Protein AF-A9WS58-F1 (afdb_monomer_lite)

pLDDT: mean 88.74, std 14.17, range [38.25, 97.88]

InterPro domains:
  IPR024266 Domain of unknown function DUF3806 [PF12713] (41-75)

Structure (mmCIF, N/CA/C/O backbone):
data_AF-A9WS58-F1
#
_entry.id   AF-A9WS58-F1
#
loop_
_atom_site.group_PDB
_atom_site.id
_atom_site.type_symbol
_atom_site.label_atom_id
_atom_site.label_alt_id
_atom_site.label_comp_id
_atom_site.label_asym_id
_atom_site.label_entity_id
_atom_site.label_seq_id
_atom_site.pdbx_PDB_ins_code
_atom_site.Cartn_x
_atom_site.Cartn_y
_atom_site.Cartn_z
_atom_site.occupancy
_atom_site.B_iso_or_equiv
_atom_site.auth_seq_id
_atom_site.auth_comp_id
_atom_site.auth_asym_id
_atom_site.auth_atom_id
_atom_site.pdbx_PDB_model_num
ATOM 1 N N . MET A 1 1 ? 3.016 -21.883 -22.425 1.00 46.44 1 MET A N 1
ATOM 2 C CA . MET A 1 1 ? 4.199 -21.088 -22.039 1.00 46.44 1 MET A CA 1
ATOM 3 C C . MET A 1 1 ? 3.720 -19.656 -21.858 1.00 46.44 1 MET A C 1
ATOM 5 O O . MET A 1 1 ? 3.265 -19.081 -22.838 1.00 46.44 1 MET A O 1
ATOM 9 N N . GLN A 1 2 ? 3.665 -19.138 -20.627 1.00 62.22 2 GLN A N 1
ATOM 10 C CA . GLN A 1 2 ? 3.343 -17.723 -20.397 1.00 62.22 2 GLN A CA 1
ATOM 11 C C . GLN A 1 2 ? 4.588 -16.891 -20.715 1.00 62.22 2 GLN A C 1
ATOM 13 O O . GLN A 1 2 ? 5.661 -17.184 -20.195 1.00 62.22 2 GLN A O 1
ATOM 18 N N . ASN A 1 3 ? 4.447 -15.882 -21.573 1.00 60.12 3 ASN A N 1
ATOM 19 C CA . ASN A 1 3 ? 5.483 -14.871 -21.761 1.00 60.12 3 ASN A CA 1
ATOM 20 C C . ASN A 1 3 ? 5.362 -13.863 -20.620 1.00 60.12 3 ASN A C 1
ATOM 22 O O . ASN A 1 3 ? 4.425 -13.070 -20.594 1.00 60.12 3 ASN A O 1
ATOM 26 N N . VAL A 1 4 ? 6.300 -13.920 -19.678 1.00 75.44 4 VAL A N 1
ATOM 27 C CA . VAL A 1 4 ? 6.481 -12.878 -18.668 1.00 75.44 4 VAL A CA 1
ATOM 28 C C . VAL A 1 4 ? 7.427 -11.846 -19.270 1.00 75.44 4 VAL A C 1
ATOM 30 O O . VAL A 1 4 ? 8.605 -12.127 -19.481 1.00 75.44 4 VAL A O 1
ATOM 33 N N . THR A 1 5 ? 6.895 -10.680 -19.618 1.00 81.06 5 THR A N 1
ATOM 34 C CA . THR A 1 5 ? 7.678 -9.530 -20.083 1.00 81.06 5 THR A CA 1
ATOM 35 C C . THR A 1 5 ? 7.801 -8.516 -18.957 1.00 81.06 5 THR A C 1
ATOM 37 O O . THR A 1 5 ? 6.902 -8.416 -18.123 1.00 81.06 5 THR A O 1
ATOM 40 N N . ALA A 1 6 ? 8.895 -7.751 -18.943 1.00 85.81 6 ALA A N 1
ATOM 41 C CA . ALA A 1 6 ? 9.021 -6.614 -18.038 1.00 85.81 6 ALA A CA 1
AT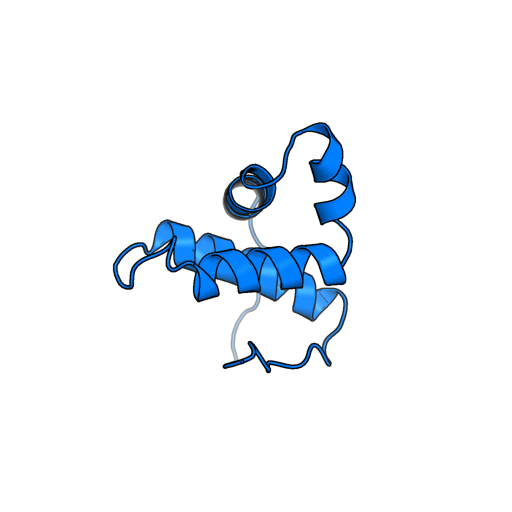OM 42 C C . ALA A 1 6 ? 7.835 -5.648 -18.211 1.00 85.81 6 ALA A C 1
ATOM 44 O O . ALA A 1 6 ? 7.248 -5.559 -19.296 1.00 85.81 6 ALA A O 1
ATOM 45 N N . LEU A 1 7 ? 7.478 -4.961 -17.127 1.00 87.81 7 LEU A N 1
ATOM 46 C CA . LEU A 1 7 ? 6.505 -3.876 -17.176 1.00 87.81 7 LEU A CA 1
ATOM 47 C C . LEU A 1 7 ? 7.098 -2.702 -17.964 1.00 87.81 7 LEU A C 1
ATOM 49 O O . LEU A 1 7 ? 8.308 -2.483 -17.931 1.00 87.81 7 LEU A O 1
ATOM 53 N N . ASP A 1 8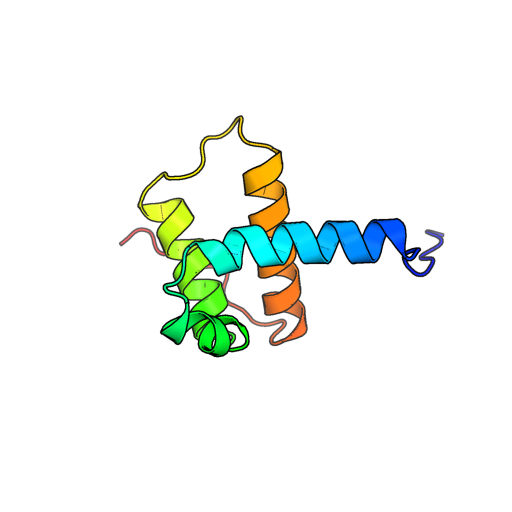 ? 6.241 -1.991 -18.689 1.00 93.56 8 ASP A N 1
ATOM 54 C CA . ASP A 1 8 ? 6.583 -0.702 -19.284 1.00 93.56 8 ASP A CA 1
ATOM 55 C C . ASP A 1 8 ? 6.511 0.410 -18.223 1.00 93.56 8 ASP A C 1
ATOM 57 O O . ASP A 1 8 ? 5.998 0.204 -17.119 1.00 93.56 8 ASP A O 1
ATOM 61 N N . ASP A 1 9 ? 7.042 1.584 -18.565 1.00 94.62 9 ASP A N 1
ATOM 62 C CA . ASP A 1 9 ? 7.115 2.728 -17.651 1.00 94.62 9 ASP A CA 1
ATOM 63 C C . ASP A 1 9 ? 5.719 3.161 -17.168 1.00 94.62 9 ASP A C 1
ATOM 65 O O . ASP A 1 9 ? 5.537 3.446 -15.991 1.00 94.62 9 ASP A O 1
ATOM 69 N N . GLU A 1 10 ? 4.703 3.106 -18.038 1.00 95.06 10 GLU A N 1
ATOM 70 C CA . GLU A 1 10 ? 3.317 3.453 -17.687 1.00 95.06 10 GLU A CA 1
ATOM 71 C C . GLU A 1 10 ? 2.764 2.547 -16.577 1.00 95.06 10 GLU A C 1
ATOM 73 O O . GLU A 1 10 ? 2.119 3.012 -15.633 1.00 95.06 10 GLU A O 1
ATOM 78 N N . ARG A 1 11 ? 3.040 1.241 -16.647 1.00 92.94 11 ARG A N 1
ATOM 79 C CA . ARG A 1 11 ? 2.629 0.292 -15.606 1.00 92.94 11 ARG A CA 1
ATOM 80 C C . ARG A 1 11 ? 3.424 0.458 -14.318 1.00 92.94 11 ARG A C 1
ATOM 82 O O . ARG A 1 11 ? 2.860 0.232 -13.249 1.00 92.94 11 ARG A O 1
ATOM 89 N N . ILE A 1 12 ? 4.702 0.824 -14.401 1.00 94.25 12 ILE A N 1
ATOM 90 C CA . ILE A 1 12 ? 5.515 1.133 -13.217 1.00 94.25 12 ILE A CA 1
ATOM 91 C C . ILE A 1 12 ? 4.939 2.363 -12.507 1.00 94.25 12 ILE A C 1
ATOM 93 O O . ILE A 1 12 ? 4.631 2.282 -11.318 1.00 94.25 12 ILE A O 1
ATOM 97 N N . ASP A 1 13 ? 4.678 3.440 -13.249 1.00 96.56 13 ASP A N 1
ATOM 98 C CA . ASP A 1 13 ? 4.092 4.676 -12.722 1.00 96.56 13 ASP A CA 1
ATOM 99 C C . ASP A 1 13 ? 2.711 4.438 -12.098 1.00 96.56 13 ASP A C 1
ATOM 101 O O . ASP A 1 13 ? 2.357 5.046 -11.083 1.00 96.56 13 ASP A O 1
ATOM 105 N N . PHE A 1 14 ? 1.910 3.545 -12.685 1.00 95.00 14 PHE A N 1
ATOM 106 C CA . PHE A 1 14 ? 0.623 3.154 -12.117 1.00 95.00 14 PHE A CA 1
ATOM 107 C C . PHE A 1 14 ? 0.784 2.433 -10.770 1.00 95.00 14 PHE A C 1
ATOM 109 O O . PHE A 1 14 ? 0.089 2.766 -9.808 1.00 95.00 14 PHE A O 1
ATOM 116 N N . LEU A 1 15 ? 1.724 1.489 -10.658 1.00 96.06 15 LEU A N 1
ATOM 117 C CA . LEU A 1 15 ? 2.002 0.807 -9.390 1.00 96.06 15 LEU A CA 1
ATOM 118 C C . LEU A 1 15 ? 2.509 1.777 -8.314 1.00 96.06 15 LEU A C 1
ATOM 120 O O . LEU A 1 15 ? 2.142 1.643 -7.147 1.00 96.06 15 LEU A O 1
ATOM 124 N N . ASP A 1 16 ? 3.300 2.779 -8.688 1.00 97.06 16 ASP A N 1
ATOM 125 C CA . ASP A 1 16 ? 3.787 3.786 -7.743 1.00 97.06 16 ASP A CA 1
ATOM 126 C C . ASP A 1 16 ? 2.664 4.690 -7.225 1.00 97.06 16 ASP A C 1
ATOM 128 O O . ASP A 1 16 ? 2.635 5.016 -6.036 1.00 97.06 16 ASP A O 1
ATOM 132 N N . GLN A 1 17 ? 1.678 5.022 -8.063 1.00 97.88 17 GLN A N 1
ATOM 133 C C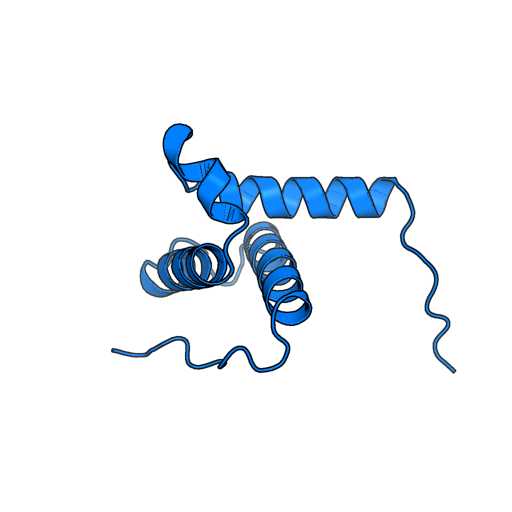A . GLN A 1 17 ? 0.468 5.728 -7.625 1.00 97.88 17 GLN A CA 1
ATOM 134 C C . GLN A 1 17 ? -0.359 4.893 -6.641 1.00 97.88 17 GLN A C 1
ATOM 136 O O . GLN A 1 17 ? -0.817 5.413 -5.621 1.00 97.88 17 GLN A O 1
ATOM 141 N N . LEU A 1 18 ? -0.507 3.594 -6.910 1.00 97.69 18 LEU A N 1
ATOM 142 C CA . LEU A 1 18 ? -1.183 2.653 -6.017 1.00 97.69 18 LEU A CA 1
ATOM 143 C C . LEU A 1 18 ? -0.483 2.563 -4.647 1.00 97.69 18 LEU A C 1
ATOM 145 O O . LEU A 1 18 ? -1.135 2.662 -3.606 1.00 97.69 18 LEU A O 1
ATOM 149 N N . ARG A 1 19 ? 0.852 2.461 -4.623 1.00 97.75 19 ARG A N 1
ATOM 150 C CA . ARG A 1 19 ? 1.643 2.489 -3.377 1.00 97.75 19 ARG A CA 1
ATOM 151 C C . ARG A 1 19 ? 1.500 3.814 -2.637 1.00 97.75 19 ARG A C 1
ATOM 153 O O . ARG A 1 19 ? 1.339 3.826 -1.416 1.00 97.75 19 ARG A O 1
ATOM 160 N N . ALA A 1 20 ? 1.547 4.928 -3.367 1.00 97.38 20 ALA A N 1
ATOM 161 C CA . ALA A 1 20 ? 1.417 6.264 -2.800 1.00 97.38 20 ALA A CA 1
ATOM 162 C C . ALA A 1 20 ? 0.049 6.479 -2.143 1.00 97.38 20 ALA A C 1
ATOM 164 O O . ALA A 1 20 ? -0.017 7.129 -1.100 1.00 97.38 20 ALA A O 1
ATOM 165 N N . TRP A 1 21 ? -1.019 5.901 -2.703 1.00 97.19 21 TRP A N 1
ATOM 166 C CA . TRP A 1 21 ? -2.348 5.934 -2.098 1.00 97.19 21 TRP A CA 1
ATOM 167 C C . TRP A 1 21 ? -2.352 5.277 -0.713 1.00 97.19 21 TRP A C 1
ATOM 169 O O . TRP A 1 21 ? -2.744 5.921 0.259 1.00 97.19 21 TRP A O 1
ATOM 179 N N . VAL A 1 22 ? -1.814 4.055 -0.584 1.00 97.12 22 VAL A N 1
ATOM 180 C CA . VAL A 1 22 ? -1.739 3.370 0.720 1.00 97.12 22 VAL A CA 1
ATOM 181 C C . VAL A 1 22 ? -0.847 4.152 1.688 1.00 97.12 22 VAL A C 1
ATOM 183 O O . VAL A 1 22 ? -1.248 4.422 2.819 1.00 97.12 22 VAL A O 1
ATOM 186 N N . ARG A 1 23 ? 0.339 4.585 1.237 1.00 97.62 23 ARG A N 1
ATOM 187 C CA . ARG A 1 23 ? 1.268 5.394 2.045 1.00 97.62 23 ARG A CA 1
ATOM 188 C C . ARG A 1 23 ? 0.630 6.696 2.541 1.00 97.62 23 ARG A C 1
ATOM 190 O O . ARG A 1 23 ? 0.963 7.163 3.626 1.00 97.62 23 ARG A O 1
ATOM 197 N N . GLY A 1 24 ? -0.288 7.273 1.767 1.00 96.62 24 GLY A N 1
ATOM 198 C CA . GLY A 1 24 ? -1.010 8.501 2.096 1.00 96.62 24 GLY A CA 1
ATOM 199 C C . GLY A 1 24 ? -1.916 8.402 3.327 1.00 96.62 24 GLY A C 1
ATOM 200 O O . GLY A 1 24 ? -2.291 9.437 3.871 1.00 96.62 24 GLY A O 1
ATOM 201 N N . HIS A 1 25 ? -2.224 7.193 3.806 1.00 95.19 25 HIS A N 1
ATOM 202 C CA . HIS A 1 25 ? -2.932 6.995 5.074 1.00 95.19 25 HIS A CA 1
ATOM 203 C C . HIS A 1 25 ? -2.044 7.212 6.311 1.00 95.19 25 HIS A C 1
ATOM 205 O O . HIS A 1 25 ? -2.563 7.276 7.426 1.00 95.19 25 HIS A O 1
ATOM 211 N N . LEU A 1 26 ? -0.724 7.342 6.136 1.00 94.94 26 LEU A N 1
ATOM 212 C CA . LEU A 1 26 ? 0.198 7.718 7.205 1.00 94.94 26 LEU A CA 1
ATOM 213 C C . LEU A 1 26 ? 0.368 9.244 7.277 1.00 94.94 26 LEU A C 1
ATOM 215 O O . LEU A 1 26 ? 0.435 9.909 6.233 1.00 94.94 26 LEU A O 1
ATOM 219 N N . PRO A 1 27 ? 0.542 9.802 8.490 1.00 96.00 27 PRO A N 1
ATOM 220 C CA . PRO A 1 27 ? 1.082 11.147 8.664 1.00 96.00 27 PRO A CA 1
ATOM 221 C C . PRO A 1 27 ? 2.390 11.324 7.881 1.00 96.00 27 PRO A C 1
ATOM 223 O O . PRO A 1 27 ? 3.164 10.377 7.738 1.00 96.00 27 PRO A O 1
ATOM 226 N N . ILE A 1 28 ? 2.652 12.530 7.367 1.00 95.56 28 ILE A N 1
ATOM 227 C CA . ILE A 1 28 ? 3.808 12.809 6.491 1.00 95.56 28 ILE A CA 1
ATOM 228 C C . ILE A 1 28 ? 5.129 12.427 7.173 1.00 95.56 28 ILE A C 1
ATOM 230 O O . ILE A 1 28 ? 6.024 11.885 6.526 1.00 95.56 28 ILE A O 1
ATOM 234 N N . GLU A 1 29 ? 5.233 12.683 8.473 1.00 96.50 29 GLU A N 1
ATOM 235 C CA . GLU A 1 29 ? 6.373 12.346 9.324 1.00 96.50 29 GLU A CA 1
ATOM 236 C C . GLU A 1 29 ? 6.631 10.837 9.443 1.00 96.50 29 GLU A C 1
ATOM 238 O O . GLU A 1 29 ? 7.784 10.431 9.593 1.00 96.50 29 GLU A O 1
ATOM 243 N N . ASP A 1 30 ? 5.588 10.019 9.300 1.00 95.62 30 ASP A N 1
ATOM 244 C CA . ASP A 1 30 ? 5.633 8.564 9.454 1.00 95.62 30 ASP A CA 1
ATOM 245 C C . ASP A 1 30 ? 5.709 7.833 8.106 1.00 95.62 30 ASP A C 1
ATOM 247 O O . ASP A 1 30 ? 6.005 6.640 8.062 1.00 95.62 30 ASP A O 1
ATOM 251 N N . GLN A 1 31 ? 5.508 8.529 6.982 1.00 96.81 31 GLN A N 1
ATOM 252 C CA . GLN A 1 31 ? 5.624 7.935 5.645 1.00 96.81 31 GLN A CA 1
ATOM 253 C C . GLN A 1 31 ? 6.962 7.225 5.373 1.00 96.81 31 GLN A C 1
ATOM 255 O O . GLN A 1 31 ? 6.929 6.218 4.667 1.00 96.81 31 GLN A O 1
ATOM 260 N N . PRO A 1 32 ? 8.127 7.654 5.905 1.00 97.38 32 PRO A N 1
ATOM 261 C CA . PRO A 1 32 ? 9.367 6.891 5.754 1.00 97.38 32 PRO A CA 1
ATOM 262 C C . PRO A 1 32 ? 9.307 5.488 6.372 1.00 97.38 32 PRO A C 1
ATOM 264 O O . PRO A 1 32 ? 9.985 4.584 5.891 1.00 97.38 32 PRO A O 1
ATOM 267 N N . ALA A 1 33 ? 8.484 5.283 7.407 1.00 95.81 33 ALA A N 1
ATOM 268 C CA . ALA A 1 33 ? 8.292 3.968 8.010 1.00 95.81 33 ALA A CA 1
ATOM 269 C C . ALA A 1 33 ? 7.548 3.004 7.076 1.00 95.81 33 ALA A C 1
ATOM 271 O O . ALA A 1 33 ? 7.587 1.804 7.306 1.00 95.81 33 ALA A O 1
ATOM 272 N N . PH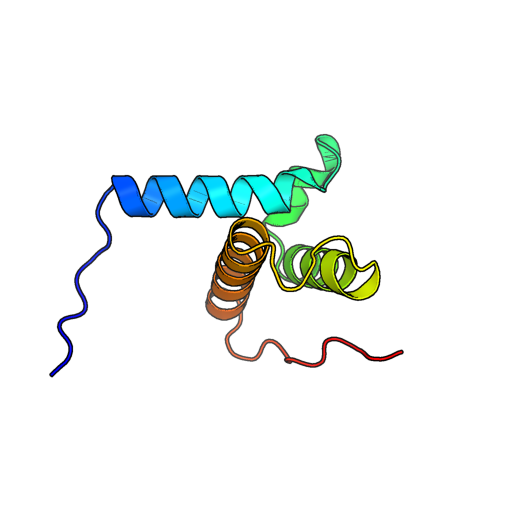E A 1 34 ? 6.908 3.495 6.010 1.00 96.94 34 PHE A N 1
ATOM 273 C CA . PHE A 1 34 ? 6.209 2.659 5.036 1.00 96.94 34 PHE A CA 1
ATOM 274 C C . PHE A 1 34 ? 7.125 1.681 4.292 1.00 96.94 34 PHE A C 1
ATOM 276 O O . PHE A 1 34 ? 6.634 0.705 3.743 1.00 96.94 34 PHE A O 1
ATOM 283 N N . GLU A 1 35 ? 8.440 1.901 4.269 1.00 96.56 35 GLU A N 1
ATOM 284 C CA . GLU A 1 35 ? 9.378 0.944 3.669 1.00 96.56 35 GLU A CA 1
ATOM 285 C C . GLU A 1 35 ? 9.529 -0.346 4.494 1.00 96.56 35 GLU A C 1
ATOM 287 O O . GLU A 1 35 ? 9.887 -1.391 3.942 1.00 96.56 35 GLU A O 1
ATOM 292 N N . ASP A 1 36 ? 9.218 -0.285 5.793 1.00 96.88 36 ASP A N 1
ATOM 293 C CA . ASP A 1 36 ? 9.252 -1.421 6.710 1.00 96.88 36 ASP A CA 1
ATOM 294 C C . ASP A 1 36 ? 8.104 -2.407 6.448 1.00 96.88 36 ASP A C 1
ATOM 296 O O . ASP A 1 36 ? 6.939 -2.022 6.310 1.00 96.88 36 ASP A O 1
ATOM 300 N N . LEU A 1 37 ? 8.431 -3.702 6.446 1.00 95.69 37 LEU A N 1
ATOM 301 C CA . LEU A 1 37 ? 7.467 -4.784 6.241 1.00 95.69 37 LEU A CA 1
ATOM 302 C C . LEU A 1 37 ? 6.330 -4.735 7.269 1.00 95.69 37 LEU A C 1
ATOM 304 O O . LEU A 1 37 ? 5.155 -4.829 6.912 1.00 95.69 37 LEU A O 1
ATOM 308 N N . GLY A 1 38 ? 6.671 -4.564 8.548 1.00 94.69 38 GLY A N 1
ATOM 309 C CA . GLY A 1 38 ? 5.701 -4.523 9.636 1.00 94.69 38 GLY A CA 1
ATOM 310 C C . GLY A 1 38 ? 4.729 -3.357 9.488 1.00 94.69 38 GLY A C 1
ATOM 311 O O . GLY A 1 38 ? 3.528 -3.528 9.701 1.00 94.69 38 GLY A O 1
ATOM 312 N N . MET A 1 39 ? 5.216 -2.192 9.060 1.00 96.12 39 MET A N 1
ATOM 313 C CA . MET A 1 39 ? 4.362 -1.036 8.788 1.00 96.12 39 MET A CA 1
ATOM 314 C C . MET A 1 39 ? 3.410 -1.273 7.605 1.00 96.12 39 MET A C 1
ATOM 316 O O . MET A 1 39 ? 2.220 -0.968 7.724 1.00 96.12 39 MET A O 1
ATOM 320 N N . LYS A 1 40 ? 3.886 -1.864 6.497 1.00 96.12 40 LYS A N 1
ATOM 321 C CA . LYS A 1 40 ? 3.033 -2.229 5.345 1.00 96.12 40 LYS A CA 1
ATOM 322 C C . LYS A 1 40 ? 1.917 -3.189 5.750 1.00 96.12 40 LYS A C 1
ATOM 324 O O . LYS A 1 40 ? 0.756 -2.967 5.420 1.00 96.12 40 LYS A O 1
ATOM 329 N N . LEU A 1 41 ? 2.241 -4.236 6.506 1.00 95.50 41 LEU A N 1
ATOM 330 C CA . LEU A 1 41 ? 1.237 -5.200 6.962 1.00 95.50 41 LEU A CA 1
ATOM 331 C C . LEU A 1 41 ? 0.254 -4.571 7.949 1.00 95.50 41 LEU A C 1
ATOM 333 O O . LEU A 1 41 ? -0.952 -4.801 7.855 1.00 95.50 41 LEU A O 1
ATOM 337 N N . ARG A 1 42 ? 0.749 -3.723 8.856 1.00 94.88 42 ARG A N 1
ATOM 338 C CA . ARG A 1 42 ? -0.093 -3.017 9.820 1.00 94.88 42 ARG A CA 1
ATOM 339 C C . ARG A 1 42 ? -1.112 -2.121 9.129 1.00 94.88 42 ARG A C 1
ATOM 341 O O . ARG A 1 42 ? -2.278 -2.169 9.499 1.00 94.88 42 ARG A O 1
ATOM 348 N N . ILE A 1 43 ? -0.705 -1.318 8.147 1.00 95.06 43 ILE A N 1
ATOM 349 C CA . ILE A 1 43 ? -1.634 -0.398 7.482 1.00 95.06 43 ILE A CA 1
ATOM 350 C C . ILE A 1 43 ? -2.677 -1.142 6.648 1.00 95.06 43 ILE A C 1
ATOM 352 O O . ILE A 1 43 ? -3.852 -0.793 6.709 1.00 95.06 43 ILE A O 1
ATOM 356 N N . LEU A 1 44 ? -2.276 -2.212 5.950 1.00 94.69 44 LEU A N 1
ATOM 357 C CA . LEU A 1 44 ? -3.205 -3.076 5.221 1.00 94.69 44 LEU A CA 1
ATOM 358 C C . LEU A 1 44 ? -4.224 -3.719 6.165 1.00 94.69 44 LEU A C 1
ATOM 360 O O . LEU A 1 44 ? -5.419 -3.698 5.877 1.00 94.69 44 LEU A O 1
ATOM 364 N N . SER A 1 45 ? -3.763 -4.232 7.310 1.00 93.12 45 SER A N 1
ATOM 365 C CA . SER A 1 45 ? -4.648 -4.773 8.341 1.00 93.12 45 SER A CA 1
ATOM 366 C C . SER A 1 45 ? -5.614 -3.706 8.846 1.00 93.12 45 SER A C 1
ATOM 368 O O . SER A 1 45 ? -6.807 -3.971 8.877 1.00 93.12 45 SER A O 1
ATOM 370 N N . THR A 1 46 ? -5.136 -2.502 9.180 1.00 93.69 46 THR A N 1
ATOM 371 C CA . THR A 1 46 ? -5.987 -1.398 9.655 1.00 93.69 46 THR A CA 1
ATOM 372 C C . THR A 1 46 ? -7.067 -1.028 8.637 1.00 93.69 46 THR A C 1
ATOM 374 O O . THR A 1 46 ? -8.230 -0.900 9.004 1.00 93.69 46 THR A O 1
ATOM 377 N N . ILE A 1 47 ? -6.708 -0.882 7.356 1.00 92.56 47 ILE A N 1
ATOM 378 C CA . ILE A 1 47 ? -7.661 -0.541 6.285 1.00 92.56 47 ILE A CA 1
ATOM 379 C C . ILE A 1 47 ? -8.800 -1.573 6.221 1.00 92.56 47 ILE A C 1
ATOM 381 O O . ILE A 1 47 ? -9.966 -1.195 6.086 1.00 92.56 47 ILE A O 1
ATOM 385 N N . LEU A 1 48 ? -8.468 -2.863 6.345 1.00 90.00 48 LEU A N 1
ATOM 386 C CA . LEU A 1 48 ? -9.443 -3.957 6.326 1.00 90.00 48 LEU A CA 1
ATOM 387 C C . LEU A 1 48 ? -10.287 -4.018 7.600 1.00 90.00 48 LEU A C 1
ATOM 389 O O . LEU A 1 48 ? -11.506 -4.140 7.510 1.00 90.00 48 LEU A O 1
ATOM 393 N N . THR A 1 49 ? -9.661 -3.945 8.778 1.00 90.75 49 THR A N 1
ATOM 394 C CA . THR A 1 49 ? -10.354 -4.101 10.067 1.00 90.75 49 THR A CA 1
ATOM 395 C C . THR A 1 49 ? -11.305 -2.947 10.345 1.00 90.75 49 THR A C 1
ATOM 397 O O . THR A 1 49 ? -12.385 -3.156 10.889 1.00 90.75 49 THR A O 1
ATOM 400 N N . GLU A 1 50 ? -10.930 -1.736 9.936 1.00 92.12 50 GLU A N 1
ATOM 401 C CA . GLU A 1 50 ? -11.756 -0.539 10.099 1.00 92.12 50 GLU A CA 1
ATOM 402 C C . GLU A 1 50 ? -12.782 -0.359 8.966 1.00 92.12 50 GLU A C 1
ATOM 404 O O . GLU A 1 50 ? -13.591 0.569 9.005 1.00 92.12 50 GLU A O 1
ATOM 409 N N . GLY A 1 51 ? -12.762 -1.226 7.946 1.00 89.19 51 GLY A N 1
ATOM 410 C CA . GLY A 1 51 ? -13.716 -1.192 6.837 1.00 89.19 51 GLY A CA 1
ATOM 411 C C . GLY A 1 51 ? -13.641 0.084 5.996 1.00 89.19 51 GLY A C 1
ATOM 412 O O . GLY A 1 51 ? -14.664 0.547 5.494 1.00 89.19 51 GLY A O 1
ATOM 413 N N . TRP A 1 52 ? -12.451 0.679 5.850 1.00 90.31 52 TRP A N 1
ATOM 414 C CA . TRP A 1 52 ? -12.268 1.899 5.049 1.00 90.31 52 TRP A CA 1
ATOM 415 C C . TRP A 1 52 ? -12.482 1.660 3.551 1.00 90.31 52 TRP A C 1
ATOM 417 O O . TRP A 1 52 ? -12.752 2.604 2.812 1.00 90.31 52 TRP A O 1
ATOM 427 N N . VAL A 1 53 ? -12.363 0.403 3.119 1.00 89.19 53 VAL A N 1
ATOM 428 C CA . VAL A 1 53 ? -12.501 -0.038 1.732 1.00 89.19 53 VAL A CA 1
ATOM 429 C C . VAL A 1 53 ? -13.657 -1.027 1.636 1.00 89.19 53 VAL A C 1
ATOM 431 O O . VAL A 1 53 ? -13.693 -2.029 2.349 1.00 89.19 53 VAL A O 1
ATOM 434 N N . GLY A 1 54 ? -14.612 -0.722 0.757 1.00 82.56 54 GLY A N 1
ATOM 435 C CA . GLY A 1 54 ? -15.741 -1.593 0.441 1.00 82.56 54 GLY A CA 1
ATOM 436 C C . GLY A 1 54 ? -15.418 -2.598 -0.665 1.00 82.56 54 GLY A C 1
ATOM 437 O O . GLY A 1 54 ? -14.437 -2.466 -1.391 1.00 82.56 54 GLY A O 1
ATOM 438 N N . ASP A 1 55 ? -16.298 -3.579 -0.832 1.00 82.25 55 ASP A N 1
ATOM 439 C CA . ASP A 1 55 ? -16.212 -4.638 -1.845 1.00 82.25 55 ASP A CA 1
ATOM 440 C C . ASP A 1 55 ? -16.276 -4.142 -3.302 1.00 82.25 55 ASP A C 1
ATOM 442 O O . ASP A 1 55 ? -15.849 -4.855 -4.204 1.00 82.25 55 ASP A O 1
ATOM 446 N N . GLY A 1 56 ? -16.785 -2.930 -3.535 1.00 88.69 56 GLY A N 1
ATOM 447 C CA . GLY A 1 56 ? -16.853 -2.297 -4.856 1.00 88.69 56 GLY A CA 1
ATOM 448 C C . GLY A 1 56 ? -15.769 -1.255 -5.151 1.00 88.69 56 GLY A C 1
ATOM 449 O O . GLY A 1 56 ? -15.843 -0.604 -6.193 1.00 88.69 56 GLY A O 1
ATOM 450 N N . ASP A 1 57 ? -14.804 -1.038 -4.253 1.00 92.38 57 ASP A N 1
ATOM 451 C CA . ASP A 1 57 ? -13.728 -0.062 -4.470 1.00 92.38 57 ASP A CA 1
ATOM 452 C C . ASP A 1 57 ? -12.497 -0.736 -5.093 1.00 92.38 57 ASP A C 1
ATOM 454 O O . ASP A 1 57 ? -11.477 -0.990 -4.447 1.00 92.38 57 ASP A O 1
ATOM 458 N N . ASP A 1 58 ? -12.621 -1.055 -6.384 1.00 93.50 58 ASP A N 1
ATOM 459 C CA . ASP A 1 58 ? -11.601 -1.772 -7.155 1.00 93.50 58 ASP A CA 1
ATOM 460 C C . ASP A 1 58 ? -10.226 -1.088 -7.100 1.00 93.50 58 ASP A C 1
ATOM 462 O O . ASP A 1 58 ? -9.197 -1.764 -7.059 1.00 93.50 58 ASP A O 1
ATOM 466 N N . ALA A 1 59 ? -10.191 0.248 -7.090 1.00 93.19 59 ALA A N 1
ATOM 467 C CA . ALA A 1 59 ? -8.946 1.008 -7.073 1.00 93.19 59 ALA A CA 1
ATOM 468 C C . ALA A 1 59 ? -8.221 0.861 -5.729 1.00 93.19 59 ALA A C 1
ATOM 470 O O . ALA A 1 59 ? -7.012 0.615 -5.702 1.00 93.19 59 ALA A O 1
ATOM 471 N N . ALA A 1 60 ? -8.956 0.947 -4.619 1.00 93.88 60 ALA A N 1
ATOM 472 C CA . ALA A 1 60 ? -8.391 0.719 -3.297 1.00 93.88 60 ALA A CA 1
ATOM 473 C C . ALA A 1 60 ? -7.936 -0.738 -3.116 1.00 93.88 60 ALA A C 1
ATOM 475 O O . ALA A 1 60 ? -6.834 -0.985 -2.626 1.00 93.88 60 ALA A O 1
ATOM 476 N N . LEU A 1 61 ? -8.723 -1.712 -3.585 1.00 94.69 61 LEU A N 1
ATOM 477 C CA . LEU A 1 61 ? -8.348 -3.129 -3.538 1.00 94.69 61 LEU A CA 1
ATOM 478 C C . LEU A 1 61 ? -7.084 -3.422 -4.363 1.00 94.69 61 LEU A C 1
ATOM 480 O O . LEU A 1 61 ? -6.212 -4.173 -3.918 1.00 94.69 61 LEU A O 1
ATOM 484 N N . GLN A 1 62 ? -6.932 -2.798 -5.533 1.00 95.75 62 GLN A N 1
ATOM 485 C CA . GLN A 1 62 ? -5.702 -2.880 -6.330 1.00 95.75 62 GLN A CA 1
ATOM 486 C C . GLN A 1 62 ? -4.510 -2.252 -5.607 1.00 95.75 62 GLN A C 1
ATOM 488 O O . GLN A 1 62 ? -3.419 -2.826 -5.618 1.00 95.75 62 GLN A O 1
ATOM 493 N N . ALA A 1 63 ? -4.714 -1.111 -4.946 1.00 97.25 63 ALA A N 1
ATOM 494 C CA . ALA A 1 63 ? -3.672 -0.450 -4.172 1.00 97.25 63 ALA A CA 1
ATOM 495 C C . ALA A 1 63 ? -3.176 -1.331 -3.022 1.00 97.25 63 ALA A C 1
ATOM 497 O O . ALA A 1 63 ? -1.972 -1.524 -2.840 1.00 97.25 63 ALA A O 1
ATOM 498 N N . MET A 1 64 ? -4.111 -1.952 -2.308 1.00 95.88 64 MET A N 1
ATOM 499 C CA . MET A 1 64 ? -3.808 -2.921 -1.264 1.00 95.88 64 MET A CA 1
ATOM 500 C C . MET A 1 64 ? -3.062 -4.143 -1.805 1.00 95.88 64 MET A C 1
ATOM 502 O O . MET A 1 64 ? -2.073 -4.572 -1.212 1.00 95.88 64 MET A O 1
ATOM 506 N N . GLY A 1 65 ? -3.491 -4.677 -2.951 1.00 95.31 65 GLY A N 1
ATOM 507 C CA . GLY A 1 65 ? -2.825 -5.797 -3.614 1.00 95.31 65 GLY A CA 1
ATOM 508 C C . GLY A 1 65 ? -1.387 -5.480 -4.031 1.00 95.31 65 GLY A C 1
ATOM 509 O O . GLY A 1 65 ? -0.506 -6.316 -3.844 1.00 95.31 65 GLY A O 1
ATOM 510 N N . ALA A 1 66 ? -1.125 -4.270 -4.537 1.00 96.75 66 ALA A N 1
ATOM 511 C CA . ALA A 1 66 ? 0.224 -3.832 -4.896 1.00 96.75 66 ALA A CA 1
ATOM 512 C C . ALA A 1 66 ? 1.154 -3.799 -3.672 1.00 96.75 66 ALA A C 1
ATOM 514 O O . ALA A 1 66 ? 2.251 -4.354 -3.712 1.00 96.75 66 ALA A O 1
ATOM 515 N N . VAL A 1 67 ? 0.694 -3.224 -2.558 1.00 97.06 67 VAL A N 1
ATOM 516 C CA . VAL A 1 67 ? 1.484 -3.138 -1.317 1.00 97.06 67 VAL A CA 1
ATOM 517 C C . VAL A 1 67 ? 1.665 -4.501 -0.657 1.00 97.06 67 VAL A C 1
ATOM 519 O O . VAL A 1 67 ? 2.738 -4.790 -0.129 1.00 97.06 67 VAL A O 1
ATOM 522 N N . PHE A 1 68 ? 0.657 -5.372 -0.716 1.00 96.00 68 PHE A N 1
ATOM 523 C CA . PHE A 1 68 ? 0.808 -6.749 -0.255 1.00 96.00 68 PHE A CA 1
ATOM 524 C C . PHE A 1 68 ? 1.806 -7.526 -1.126 1.00 96.00 68 PHE A C 1
ATOM 526 O O . PHE A 1 68 ? 2.630 -8.272 -0.604 1.00 96.00 68 PHE A O 1
ATOM 5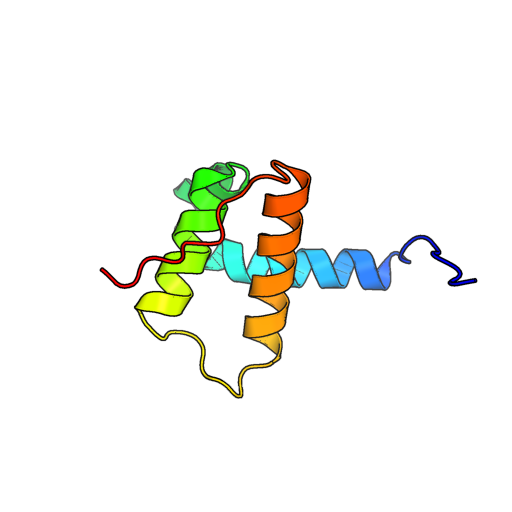33 N N . GLY A 1 69 ? 1.803 -7.297 -2.442 1.00 95.25 69 GLY A N 1
ATOM 534 C CA . GLY A 1 69 ? 2.826 -7.814 -3.350 1.00 95.25 69 GLY A CA 1
ATOM 535 C C . GLY A 1 69 ? 4.236 -7.361 -2.964 1.00 95.25 69 GLY A C 1
ATOM 536 O O . GLY A 1 69 ? 5.145 -8.187 -2.917 1.00 95.25 69 GLY A O 1
ATOM 537 N N . ASP A 1 70 ? 4.415 -6.084 -2.611 1.00 95.56 70 ASP A N 1
ATOM 538 C CA . ASP A 1 70 ? 5.699 -5.581 -2.109 1.00 95.56 70 ASP A CA 1
ATOM 539 C C . ASP A 1 70 ? 6.116 -6.289 -0.807 1.00 95.56 70 ASP A C 1
ATOM 541 O O . ASP A 1 70 ? 7.288 -6.628 -0.643 1.00 95.56 70 ASP A O 1
ATOM 545 N N . ALA A 1 71 ? 5.172 -6.541 0.106 1.00 95.19 71 ALA A N 1
ATOM 546 C CA . ALA A 1 71 ? 5.429 -7.281 1.341 1.00 95.19 71 ALA A CA 1
ATOM 547 C C . ALA A 1 71 ? 5.880 -8.727 1.064 1.00 95.19 71 ALA A C 1
ATOM 549 O O . ALA A 1 71 ? 6.858 -9.174 1.652 1.00 95.19 71 ALA A O 1
ATOM 550 N N . LEU A 1 72 ? 5.244 -9.422 0.114 1.00 94.56 72 LEU A N 1
ATOM 551 C CA . LEU A 1 72 ? 5.636 -10.776 -0.303 1.00 94.56 72 LEU A CA 1
ATOM 552 C C . LEU A 1 72 ? 7.029 -10.828 -0.947 1.00 94.56 72 LEU A C 1
ATOM 554 O O . LEU A 1 72 ? 7.740 -11.822 -0.816 1.00 94.56 72 LEU A O 1
ATOM 558 N N . VAL A 1 73 ? 7.427 -9.775 -1.668 1.00 94.75 73 VAL A N 1
ATOM 559 C CA . VAL A 1 73 ? 8.788 -9.667 -2.219 1.00 94.75 73 VAL A CA 1
ATOM 560 C C . VAL A 1 73 ? 9.815 -9.459 -1.104 1.00 94.75 73 VAL A C 1
ATOM 562 O O . VAL A 1 73 ? 10.924 -9.985 -1.201 1.00 94.75 73 VAL A O 1
ATOM 565 N N . GLN A 1 74 ? 9.464 -8.699 -0.062 1.00 94.56 74 GLN A N 1
ATOM 566 C CA . GLN A 1 74 ? 10.327 -8.494 1.104 1.00 94.56 74 GLN A CA 1
ATOM 567 C C . GLN A 1 74 ? 10.461 -9.767 1.949 1.00 94.56 74 GLN A C 1
ATOM 569 O O . GLN A 1 74 ? 11.569 -10.095 2.373 1.00 94.56 74 GLN A O 1
ATOM 574 N N . ASP A 1 75 ? 9.356 -10.479 2.164 1.00 94.25 75 ASP A N 1
ATOM 575 C CA . ASP A 1 75 ? 9.317 -11.750 2.878 1.00 94.25 75 ASP A CA 1
ATOM 576 C C . ASP A 1 75 ? 8.234 -12.681 2.281 1.00 94.25 75 ASP A C 1
ATOM 578 O O . ASP A 1 75 ? 7.034 -12.451 2.445 1.00 94.25 75 ASP A O 1
ATOM 582 N N . PRO A 1 76 ? 8.628 -13.759 1.581 1.00 87.50 76 PRO A N 1
ATOM 583 C CA . PRO A 1 76 ? 7.687 -14.716 1.001 1.00 87.50 76 PRO A CA 1
ATOM 584 C C . PRO A 1 76 ? 6.906 -15.545 2.029 1.00 87.50 76 PRO A C 1
ATOM 586 O O . PRO A 1 76 ? 5.917 -16.179 1.657 1.00 87.50 76 PRO A O 1
ATOM 589 N N . GLU A 1 77 ? 7.349 -15.584 3.290 1.00 86.44 77 GLU A N 1
ATOM 590 C CA . GLU A 1 77 ? 6.693 -16.319 4.377 1.00 86.44 77 GLU A CA 1
ATOM 591 C C . GLU A 1 77 ? 5.709 -15.451 5.170 1.00 86.44 77 GLU A C 1
ATOM 593 O O . GLU A 1 77 ? 5.188 -15.909 6.190 1.00 86.44 77 GLU A O 1
ATOM 598 N N . VAL A 1 78 ? 5.416 -14.226 4.701 1.00 78.50 78 VAL A N 1
ATOM 599 C CA . VAL A 1 78 ? 4.433 -13.326 5.319 1.00 78.50 78 VAL A CA 1
ATOM 600 C C . VAL A 1 78 ? 3.152 -14.100 5.655 1.00 78.50 78 VAL A C 1
ATOM 602 O O . VAL A 1 78 ? 2.456 -14.580 4.751 1.00 78.50 78 VAL A O 1
ATOM 605 N N . PRO A 1 79 ? 2.818 -1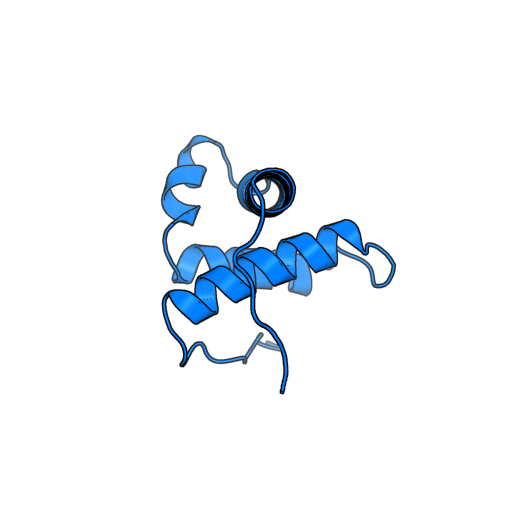4.241 6.951 1.00 66.06 79 PRO A N 1
ATOM 606 C CA . PRO A 1 79 ? 1.654 -15.002 7.358 1.00 66.06 79 PRO A CA 1
ATOM 607 C C . PRO A 1 79 ? 0.388 -14.264 6.924 1.00 66.06 79 PRO A C 1
ATOM 609 O O . PRO A 1 79 ? 0.196 -13.088 7.223 1.00 66.06 79 PRO A O 1
ATOM 612 N N . PHE A 1 80 ? -0.514 -14.981 6.254 1.00 59.97 80 PHE A N 1
ATOM 613 C CA . PHE A 1 80 ? -1.819 -14.466 5.823 1.00 59.97 80 PHE A CA 1
ATOM 614 C C . PHE A 1 80 ? -2.824 -14.327 6.985 1.00 59.97 80 PHE A C 1
ATOM 616 O O . PHE A 1 80 ? -4.022 -14.164 6.765 1.00 59.97 80 PHE A O 1
ATOM 623 N N . GLU A 1 81 ? -2.376 -14.405 8.240 1.00 58.81 81 GLU A N 1
ATOM 624 C CA . GLU A 1 81 ? -3.255 -14.239 9.398 1.00 58.81 81 GLU A CA 1
ATOM 625 C C . GLU A 1 81 ? -3.559 -12.754 9.620 1.00 58.81 81 GLU A C 1
ATOM 627 O O . GLU A 1 81 ? -3.052 -12.099 10.528 1.00 58.81 81 GLU A O 1
ATOM 632 N N . LEU A 1 82 ? -4.415 -12.215 8.751 1.00 53.75 82 LEU A N 1
ATOM 633 C CA . LEU A 1 82 ? -5.173 -10.999 9.002 1.00 53.75 82 LEU A CA 1
ATOM 634 C C . LEU A 1 82 ? -6.146 -11.333 10.137 1.00 53.75 82 LEU A C 1
ATOM 636 O O . LEU A 1 82 ? -7.206 -11.920 9.920 1.00 53.75 82 LEU A O 1
ATOM 640 N N . GLY A 1 83 ? -5.696 -11.085 11.366 1.00 42.28 83 GLY A N 1
ATOM 641 C CA . GLY A 1 83 ? -6.371 -11.505 12.583 1.00 42.28 83 GLY A CA 1
ATOM 642 C C . GLY A 1 83 ? -7.832 -11.063 12.627 1.00 42.28 83 GLY A C 1
ATOM 643 O O . GLY A 1 83 ? -8.135 -9.874 12.653 1.00 42.28 83 GLY A O 1
ATOM 644 N N . ALA A 1 84 ? -8.729 -12.044 12.711 1.00 40.75 84 ALA A N 1
ATOM 645 C CA . ALA A 1 84 ? -9.980 -11.889 13.431 1.00 40.75 84 ALA A CA 1
ATOM 646 C C . ALA A 1 84 ? -9.641 -11.982 14.927 1.00 40.75 84 ALA A C 1
ATOM 648 O O . ALA A 1 84 ? -9.446 -13.079 15.454 1.00 40.75 84 ALA A O 1
ATOM 649 N N . GLY A 1 85 ? -9.493 -10.831 15.579 1.00 38.25 85 GLY A N 1
ATOM 650 C CA . GLY A 1 85 ? -9.291 -10.701 17.021 1.00 38.25 85 GLY A CA 1
ATOM 651 C C . GLY A 1 85 ? -10.193 -9.619 17.576 1.00 38.25 85 GLY A C 1
ATOM 652 O O . GLY A 1 85 ? -10.121 -8.497 17.033 1.00 38.25 85 GLY A O 1
#

Secondary structure (DSSP, 8-state):
----PPPPHHHHHHHHHHHHHHHTTS-TTTGGGGGSHHHHHHHHHHHHHTT-S-TT-HHHHHHHHHHHHHHHHH-TT--------

Foldseek 3Di:
DDDDDDDDPVVVVLLVVLQVVLLVVDDPVCSVVLLPLVNLVVSLLVCVVVVVDDPPNVSNVVSNVSSVVVSCVVPVVPDPCSDPD

Organism: Renibacterium salmoninarum (strain ATCC 33209 / DSM 20767 / JCM 11484 / NBRC 15589 / NCIMB 2235) (NCBI:txid288705)

Sequence (85 aa):
MQNVTALDDERIDFLDQLRAWVRGHLPIEDQPAFEDLGMKLRILSTILTEGWVGDGDDAALQAMGAVFGDALVQDPEVPFELGAG

Radius of gyration: 13.83 Å; chains: 1; bounding box: 27×34×39 Å